Protein AF-A0AA88IBM6-F1 (afdb_monomer)

Sequence (87 aa):
MDIPIWVSIPFEVNVAEIELSLQESLIELQIDEIMRAKFKEGKYNIWKTNDVATKYPLLWDKAQLSLTSIKSNIKKLVEKHQPQGSH

Secondary structure (DSSP, 8-state):
----HHHH-TTTS-GGGS-HHHHHHHHHHHH-HHHHHHHHTT---GGGSHHHHHH-HHHHHHHHHHHHHHHHHHHHHHHHHS-----

pLDDT: mean 84.68, std 12.2, range [46.03, 97.12]

Structure (mmCIF, N/CA/C/O backbone):
data_AF-A0AA88IBM6-F1
#
_entry.id   AF-A0AA88IBM6-F1
#
loop_
_atom_site.group_PDB
_atom_site.id
_atom_site.type_symbol
_atom_site.label_atom_id
_atom_site.label_alt_id
_atom_site.label_comp_id
_atom_site.label_asym_id
_atom_site.label_entity_id
_atom_site.label_seq_id
_atom_site.pdbx_PDB_ins_code
_atom_site.Cartn_x
_atom_site.Cartn_y
_atom_site.Cartn_z
_atom_site.occupancy
_atom_site.B_iso_or_equiv
_atom_site.auth_seq_id
_atom_site.auth_comp_id
_atom_site.auth_asym_id
_atom_site.auth_atom_id
_atom_site.pdbx_PDB_model_num
ATOM 1 N N . MET A 1 1 ? -15.483 -11.676 4.735 1.00 54.81 1 MET A N 1
ATOM 2 C CA . MET A 1 1 ? -14.656 -10.477 4.981 1.00 54.81 1 MET A CA 1
ATOM 3 C C . MET A 1 1 ? -13.582 -10.521 3.941 1.00 54.81 1 MET A C 1
ATOM 5 O O . MET A 1 1 ? -12.734 -11.401 4.023 1.00 54.81 1 MET A O 1
ATOM 9 N N . ASP A 1 2 ? -13.666 -9.621 2.977 1.00 75.19 2 ASP A N 1
ATOM 10 C CA . ASP A 1 2 ? -12.781 -9.659 1.827 1.00 75.19 2 ASP A CA 1
ATOM 11 C C . ASP A 1 2 ? -11.638 -8.686 2.086 1.00 75.19 2 ASP A C 1
ATOM 13 O O . ASP A 1 2 ? -11.844 -7.488 2.279 1.00 75.19 2 ASP A O 1
ATOM 17 N N . ILE A 1 3 ? -10.426 -9.230 2.196 1.00 81.75 3 ILE A N 1
ATOM 18 C CA . ILE A 1 3 ? -9.211 -8.417 2.189 1.00 81.75 3 ILE A CA 1
ATOM 19 C C . ILE A 1 3 ? -9.166 -7.746 0.813 1.00 81.75 3 ILE A C 1
ATOM 21 O O . ILE A 1 3 ? -9.246 -8.470 -0.184 1.00 81.75 3 ILE A O 1
ATOM 25 N N . PRO A 1 4 ? -9.039 -6.407 0.724 1.00 89.69 4 PRO A N 1
ATOM 26 C CA . PRO A 1 4 ? -8.915 -5.751 -0.568 1.00 89.69 4 PRO A CA 1
ATOM 27 C C . PRO A 1 4 ? -7.780 -6.383 -1.373 1.00 89.69 4 PRO A C 1
ATOM 29 O O . PRO A 1 4 ? -6.698 -6.626 -0.838 1.00 89.69 4 PRO A O 1
ATOM 32 N N . ILE A 1 5 ? -8.009 -6.646 -2.657 1.00 90.62 5 ILE A N 1
ATOM 33 C CA . ILE A 1 5 ? -7.042 -7.360 -3.501 1.00 90.62 5 ILE A CA 1
ATOM 34 C C . ILE A 1 5 ? -5.668 -6.668 -3.527 1.00 90.62 5 ILE A C 1
ATOM 36 O O . ILE A 1 5 ? -4.643 -7.342 -3.461 1.00 90.62 5 ILE A O 1
ATOM 40 N N . TRP A 1 6 ? -5.637 -5.333 -3.473 1.00 93.25 6 TRP A N 1
ATOM 41 C CA . TRP A 1 6 ? -4.402 -4.550 -3.386 1.00 93.25 6 TRP A CA 1
ATOM 42 C C . TRP A 1 6 ? -3.651 -4.714 -2.053 1.00 93.25 6 TRP A C 1
ATOM 44 O O . TRP A 1 6 ? -2.451 -4.485 -2.004 1.00 93.25 6 TRP A O 1
ATOM 54 N N . VAL A 1 7 ? -4.308 -5.145 -0.971 1.00 91.88 7 VAL A N 1
ATOM 55 C CA . VAL A 1 7 ? -3.642 -5.485 0.301 1.00 91.88 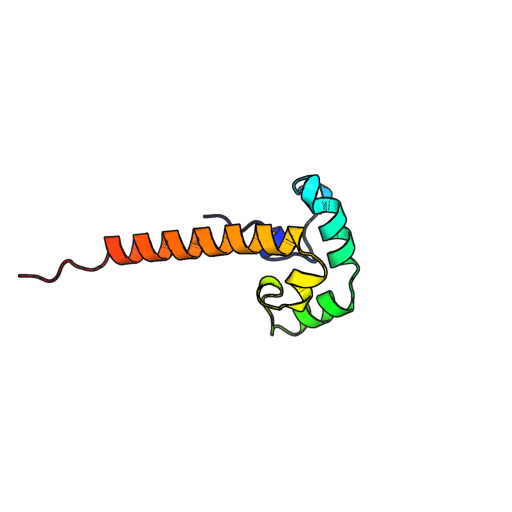7 VAL A CA 1
ATOM 56 C C . VAL A 1 7 ? -2.979 -6.864 0.209 1.00 91.88 7 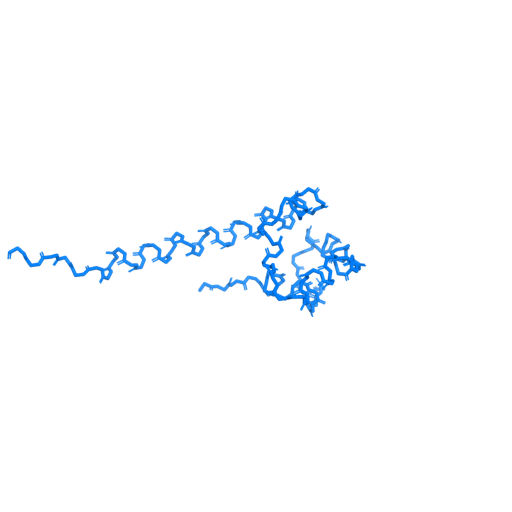VAL A C 1
ATOM 58 O O . VAL A 1 7 ? -1.914 -7.068 0.792 1.00 91.88 7 VAL A O 1
ATOM 61 N N . SER A 1 8 ? -3.582 -7.799 -0.530 1.00 88.56 8 SER A N 1
ATOM 62 C CA . SER A 1 8 ? -3.068 -9.165 -0.708 1.00 88.56 8 SER A CA 1
ATOM 63 C C . SER A 1 8 ? -1.939 -9.241 -1.737 1.00 88.56 8 SER A C 1
ATOM 65 O O . SER A 1 8 ? -0.920 -9.879 -1.487 1.00 88.56 8 SER A O 1
ATOM 67 N N . ILE A 1 9 ? -2.117 -8.578 -2.881 1.00 91.44 9 ILE A N 1
ATOM 68 C CA . ILE A 1 9 ? -1.194 -8.596 -4.023 1.00 91.44 9 ILE A CA 1
ATOM 69 C C . ILE A 1 9 ? -0.937 -7.169 -4.555 1.00 91.44 9 ILE A C 1
ATOM 71 O O . ILE A 1 9 ? -1.245 -6.862 -5.710 1.00 91.44 9 ILE A O 1
ATOM 75 N N . PRO A 1 10 ? -0.352 -6.269 -3.735 1.00 92.56 10 PRO A N 1
ATOM 76 C CA . PRO A 1 10 ? -0.174 -4.849 -4.080 1.00 92.56 10 PRO A CA 1
ATOM 77 C C . PRO A 1 10 ? 0.602 -4.607 -5.377 1.00 92.56 10 PRO A C 1
ATOM 79 O O . PRO A 1 10 ? 0.397 -3.592 -6.035 1.00 92.56 10 PRO A O 1
ATOM 82 N N . PHE A 1 11 ? 1.477 -5.541 -5.754 1.00 93.31 11 PHE A N 1
ATOM 83 C CA . PHE A 1 11 ? 2.360 -5.427 -6.916 1.00 93.31 11 PHE A CA 1
ATOM 84 C C . PHE A 1 11 ? 1.791 -5.994 -8.222 1.00 93.31 11 PHE A C 1
ATOM 86 O O . PHE A 1 11 ? 2.444 -5.854 -9.260 1.00 93.31 11 PHE A O 1
ATOM 93 N N . GLU A 1 12 ? 0.633 -6.657 -8.158 1.00 92.94 12 GLU A N 1
ATOM 94 C CA . GLU A 1 12 ? 0.000 -7.369 -9.283 1.00 92.94 12 GLU A CA 1
ATOM 95 C C . GLU A 1 12 ? -1.432 -6.892 -9.553 1.00 92.94 12 GLU A C 1
ATOM 97 O O . GLU A 1 12 ? -2.001 -7.187 -10.601 1.00 92.94 12 GLU A O 1
ATOM 102 N N . VAL A 1 13 ? -2.025 -6.150 -8.617 1.00 94.62 13 VAL A N 1
ATOM 103 C CA . VAL A 1 13 ? -3.371 -5.603 -8.768 1.00 94.62 13 VAL A CA 1
ATOM 104 C C . VAL A 1 13 ? -3.449 -4.596 -9.919 1.00 94.62 13 VAL A C 1
ATOM 106 O O . VAL A 1 13 ? -2.572 -3.742 -10.077 1.00 94.62 13 VAL A O 1
ATOM 109 N N . ASN A 1 14 ? -4.539 -4.655 -10.686 1.00 96.06 14 ASN A N 1
ATOM 110 C CA . ASN A 1 14 ? -4.878 -3.616 -11.648 1.00 96.06 14 ASN A CA 1
ATOM 111 C C . ASN A 1 14 ? -5.286 -2.337 -10.904 1.00 96.06 14 ASN A C 1
ATOM 113 O O . ASN A 1 14 ? -6.365 -2.266 -10.318 1.00 96.06 14 ASN A O 1
ATOM 117 N N . VAL A 1 15 ? -4.430 -1.314 -10.934 1.0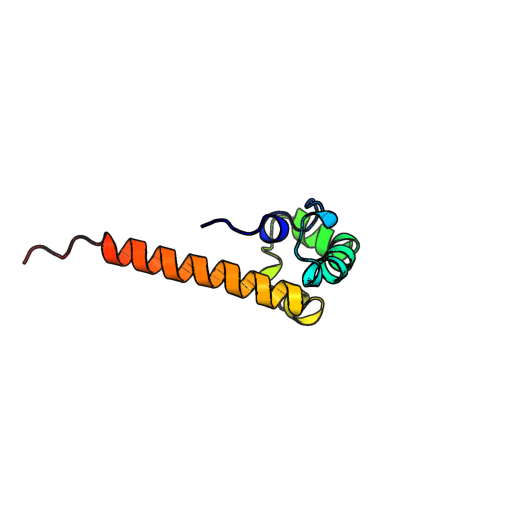0 95.69 15 VAL A N 1
ATOM 118 C CA . VAL A 1 15 ? -4.670 -0.062 -10.203 1.00 95.69 15 VAL A CA 1
ATOM 119 C C . VAL A 1 15 ? -5.940 0.654 -10.679 1.00 95.69 15 VAL A C 1
ATOM 121 O O . VAL A 1 15 ? -6.623 1.271 -9.865 1.00 95.69 15 VAL A O 1
ATOM 124 N N . ALA A 1 16 ? -6.317 0.515 -11.955 1.00 94.81 16 ALA A N 1
ATOM 125 C CA . ALA A 1 16 ? -7.508 1.160 -12.511 1.00 94.81 16 ALA A CA 1
ATOM 126 C C . ALA A 1 16 ? -8.825 0.684 -11.864 1.00 94.81 16 ALA A C 1
ATOM 128 O O . ALA A 1 16 ? -9.831 1.387 -11.933 1.00 94.81 16 ALA A O 1
ATOM 129 N N . GLU A 1 17 ? -8.820 -0.488 -11.224 1.00 93.69 17 GLU A N 1
ATOM 130 C CA . GLU A 1 17 ? -9.979 -1.072 -10.535 1.00 93.69 17 GLU A CA 1
ATOM 131 C C . GLU A 1 17 ? -10.052 -0.683 -9.049 1.00 93.69 17 GLU A C 1
ATOM 133 O O . GLU A 1 17 ? -10.987 -1.070 -8.345 1.00 93.69 17 GLU A O 1
ATOM 138 N N . ILE A 1 18 ? -9.072 0.075 -8.547 1.00 94.38 18 ILE A N 1
ATOM 139 C CA . ILE A 1 18 ? -8.995 0.490 -7.144 1.00 94.38 18 ILE A CA 1
ATOM 140 C C . ILE A 1 18 ? -9.591 1.889 -6.949 1.00 94.38 18 ILE A C 1
ATOM 142 O O . ILE A 1 18 ? -9.675 2.684 -7.883 1.00 94.38 18 ILE A O 1
ATOM 146 N N . GLU A 1 19 ? -10.014 2.195 -5.717 1.00 94.19 19 GLU A N 1
ATOM 147 C CA . GLU A 1 19 ? -10.455 3.528 -5.288 1.00 94.19 19 GLU A CA 1
ATOM 148 C C . GLU A 1 19 ? -9.480 4.609 -5.792 1.00 94.19 19 GLU A C 1
ATOM 150 O O . GLU A 1 19 ? -8.285 4.537 -5.503 1.00 94.19 19 GLU A O 1
ATOM 155 N N . LEU A 1 20 ? -9.993 5.615 -6.518 1.00 94.75 20 LEU A N 1
ATOM 156 C CA . LEU A 1 20 ? -9.197 6.686 -7.145 1.00 94.75 20 LEU A CA 1
ATOM 157 C C . LEU A 1 20 ? -8.212 7.348 -6.173 1.00 94.75 20 LEU A C 1
ATOM 159 O O . LEU A 1 20 ? 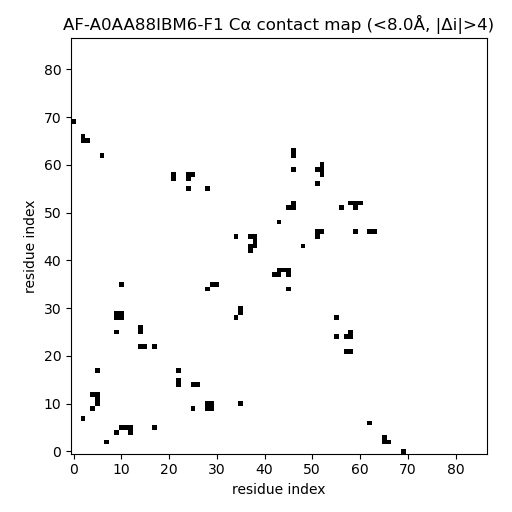-7.090 7.660 -6.556 1.00 94.75 20 LEU A O 1
ATOM 163 N N . SER A 1 21 ? -8.612 7.508 -4.909 1.00 94.88 21 SER A N 1
ATOM 164 C CA . SER A 1 21 ? -7.783 8.106 -3.857 1.00 94.88 21 SER A CA 1
ATOM 165 C C . SER A 1 21 ? -6.502 7.317 -3.558 1.00 94.88 21 SER A C 1
ATOM 167 O O . SER A 1 21 ? -5.551 7.889 -3.042 1.00 94.88 21 SER A O 1
ATOM 169 N N . LEU A 1 22 ? -6.458 6.020 -3.878 1.00 95.38 22 LEU A N 1
ATOM 170 C CA . LEU A 1 22 ? -5.323 5.131 -3.612 1.00 95.38 22 LEU A CA 1
ATOM 171 C C . LEU A 1 22 ? -4.475 4.858 -4.855 1.00 95.38 22 LEU A C 1
ATOM 173 O O . LEU A 1 22 ? -3.389 4.296 -4.722 1.00 95.38 22 LEU A O 1
ATOM 177 N N . GLN A 1 23 ? -4.963 5.209 -6.049 1.00 96.69 23 GLN A N 1
ATOM 178 C CA . GLN A 1 23 ? -4.329 4.813 -7.306 1.00 96.69 23 GLN A CA 1
ATOM 179 C C . GLN A 1 23 ? -2.923 5.392 -7.455 1.00 96.69 23 GLN A C 1
ATOM 181 O O . GLN A 1 23 ? -2.001 4.656 -7.791 1.00 96.69 23 GLN A O 1
ATOM 186 N N . GLU A 1 24 ? -2.741 6.677 -7.149 1.00 96.81 24 GLU A N 1
ATOM 187 C CA . GLU A 1 24 ? -1.438 7.343 -7.231 1.00 96.81 24 GLU A CA 1
ATOM 188 C C . GLU A 1 24 ? -0.409 6.668 -6.315 1.00 96.81 24 GLU A C 1
ATOM 190 O O . GLU A 1 24 ? 0.614 6.174 -6.787 1.00 96.81 24 GLU A O 1
ATOM 195 N N . SER A 1 25 ? -0.729 6.514 -5.027 1.00 96.00 25 SER A N 1
ATOM 196 C CA . SER A 1 25 ? 0.165 5.840 -4.080 1.00 96.00 25 SER A CA 1
ATOM 197 C C . SER A 1 25 ? 0.411 4.368 -4.435 1.00 96.00 25 SER A C 1
ATOM 199 O O . SER A 1 25 ? 1.494 3.846 -4.169 1.00 96.00 25 SER A O 1
ATOM 201 N N . LEU A 1 26 ? -0.569 3.669 -5.024 1.00 96.38 26 LEU A N 1
ATOM 202 C CA . LEU A 1 26 ? -0.377 2.294 -5.495 1.00 96.38 26 LEU A CA 1
ATOM 203 C C . LEU A 1 26 ? 0.557 2.231 -6.701 1.00 96.38 26 LEU A C 1
ATOM 205 O O . LEU A 1 26 ? 1.390 1.331 -6.744 1.00 96.38 26 LEU A O 1
ATOM 209 N N . ILE A 1 27 ? 0.468 3.172 -7.642 1.00 97.12 27 ILE A N 1
ATOM 210 C CA . ILE A 1 27 ? 1.408 3.268 -8.767 1.00 97.12 27 ILE A CA 1
ATOM 211 C C . ILE A 1 27 ? 2.826 3.471 -8.235 1.00 97.12 27 ILE A C 1
ATOM 213 O O . ILE A 1 27 ? 3.726 2.721 -8.612 1.00 97.12 27 ILE A O 1
ATOM 217 N N . GLU A 1 28 ? 3.017 4.413 -7.310 1.00 97.00 28 GLU A N 1
ATOM 218 C CA . GLU A 1 28 ? 4.316 4.673 -6.679 1.00 97.00 28 GLU A CA 1
ATOM 219 C C . GLU A 1 28 ? 4.872 3.443 -5.948 1.00 97.00 28 GLU A C 1
ATOM 221 O O . GLU A 1 28 ? 6.061 3.138 -6.048 1.00 97.00 28 GLU A O 1
ATOM 226 N N . LEU A 1 29 ? 4.020 2.702 -5.235 1.00 95.12 29 LEU A N 1
ATOM 227 C CA . LEU A 1 29 ? 4.409 1.448 -4.595 1.00 95.12 29 LEU A CA 1
ATOM 228 C C . LEU A 1 29 ? 4.794 0.385 -5.634 1.00 95.12 29 LEU A C 1
ATOM 230 O O . LEU A 1 29 ? 5.779 -0.324 -5.446 1.00 95.12 29 LEU A O 1
ATOM 234 N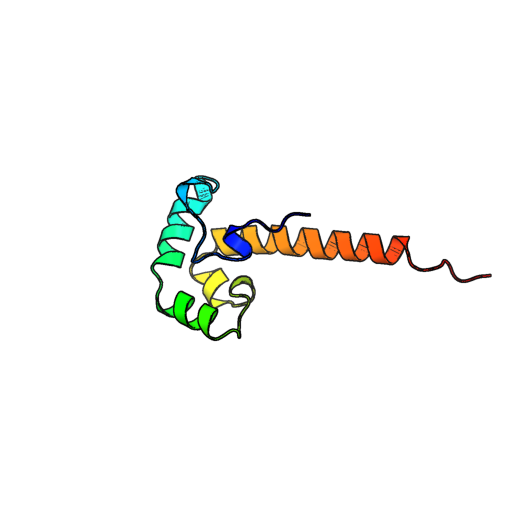 N . GLN A 1 30 ? 4.039 0.260 -6.729 1.00 95.56 30 GLN A N 1
ATOM 235 C CA . GLN A 1 30 ? 4.284 -0.750 -7.761 1.00 95.56 30 GLN A CA 1
ATOM 236 C C . GLN A 1 30 ? 5.601 -0.528 -8.512 1.00 95.56 30 GLN A C 1
ATOM 238 O O . GLN A 1 30 ? 6.212 -1.515 -8.942 1.00 95.56 30 GLN A O 1
ATOM 243 N N . ILE A 1 31 ? 6.052 0.720 -8.645 1.00 96.44 31 ILE A N 1
ATOM 244 C CA . ILE A 1 31 ? 7.345 1.059 -9.255 1.00 96.44 31 ILE A CA 1
ATOM 245 C C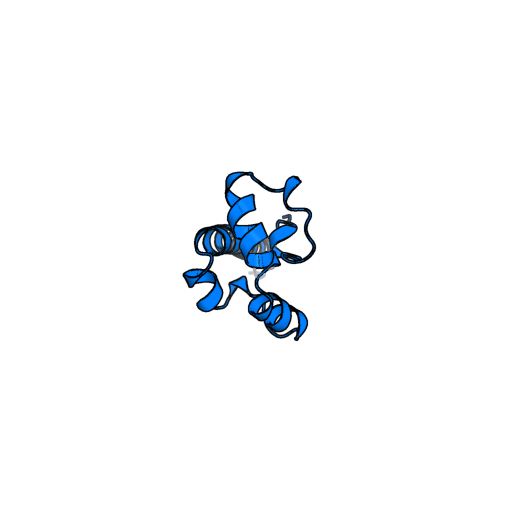 . ILE A 1 31 ? 8.513 1.069 -8.253 1.00 96.44 31 ILE A C 1
ATOM 247 O O . ILE A 1 31 ? 9.663 1.103 -8.685 1.00 96.44 31 ILE A O 1
ATOM 251 N N . ASP A 1 32 ? 8.266 0.998 -6.936 1.00 94.44 32 ASP A N 1
ATOM 252 C CA . ASP A 1 32 ? 9.333 0.860 -5.930 1.00 94.44 32 ASP A CA 1
ATOM 253 C C . ASP A 1 32 ? 9.902 -0.570 -5.964 1.00 94.44 32 ASP A C 1
ATOM 255 O O . ASP A 1 32 ? 9.390 -1.518 -5.357 1.00 94.44 32 ASP A O 1
ATOM 259 N N . GLU A 1 33 ? 11.001 -0.726 -6.703 1.00 92.25 33 GLU A N 1
ATOM 260 C CA . GLU A 1 33 ? 11.705 -1.998 -6.869 1.00 92.25 33 GLU A CA 1
ATOM 261 C C . GLU A 1 33 ? 12.240 -2.563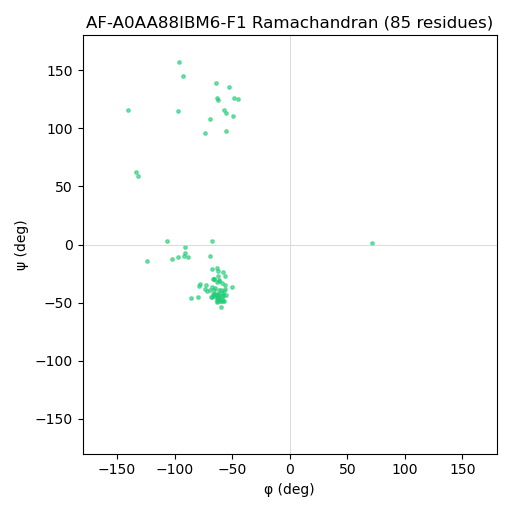 -5.549 1.00 92.25 33 GLU A C 1
ATOM 263 O O . GLU A 1 33 ? 12.273 -3.783 -5.375 1.00 92.25 33 GLU A O 1
ATOM 268 N N . ILE A 1 34 ? 12.608 -1.703 -4.591 1.00 89.88 34 ILE A N 1
ATOM 269 C CA . ILE A 1 34 ? 13.107 -2.12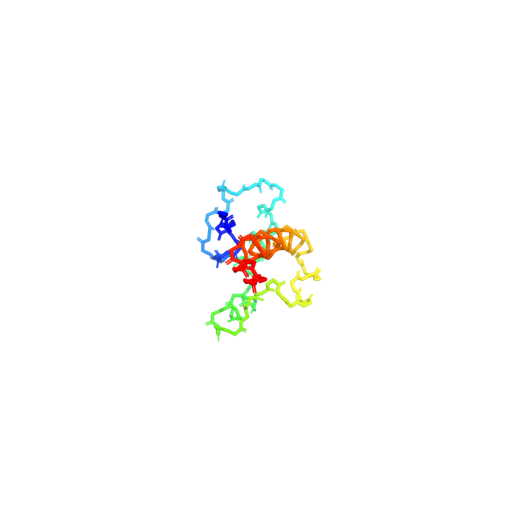4 -3.277 1.00 89.88 34 ILE A CA 1
ATOM 270 C C . ILE A 1 34 ? 11.965 -2.769 -2.491 1.00 89.88 34 ILE A C 1
ATOM 272 O O . ILE A 1 34 ? 12.135 -3.840 -1.904 1.00 89.88 34 ILE A O 1
ATOM 276 N N . MET A 1 35 ? 10.785 -2.149 -2.494 1.00 89.50 35 MET A N 1
ATOM 277 C CA . MET A 1 35 ? 9.595 -2.710 -1.851 1.00 89.50 35 MET A CA 1
ATOM 278 C C . MET A 1 35 ? 9.126 -3.986 -2.546 1.00 89.50 35 MET A C 1
ATOM 280 O O . MET A 1 35 ? 8.783 -4.962 -1.874 1.00 89.50 35 MET A O 1
ATOM 284 N N . ARG A 1 36 ? 9.183 -4.022 -3.880 1.00 90.56 36 ARG A N 1
ATOM 285 C CA . ARG A 1 36 ? 8.865 -5.216 -4.670 1.00 90.56 36 ARG A CA 1
ATOM 286 C C . ARG A 1 36 ? 9.817 -6.372 -4.358 1.00 90.56 36 ARG A C 1
ATOM 288 O O . ARG A 1 36 ? 9.361 -7.506 -4.213 1.00 90.56 36 ARG A O 1
ATOM 295 N N . ALA A 1 37 ? 11.116 -6.108 -4.224 1.00 88.44 37 ALA A N 1
ATOM 296 C CA . ALA A 1 37 ? 12.102 -7.110 -3.825 1.00 88.44 37 ALA A CA 1
ATOM 297 C C . ALA A 1 37 ? 11.817 -7.637 -2.408 1.00 88.44 37 ALA A C 1
ATOM 299 O O . ALA A 1 37 ? 11.681 -8.846 -2.223 1.00 88.44 37 ALA A O 1
ATOM 300 N N . LYS A 1 38 ? 11.593 -6.736 -1.439 1.00 85.44 38 LYS A N 1
ATOM 301 C CA . LYS A 1 38 ? 11.220 -7.089 -0.055 1.00 85.44 38 LYS A CA 1
ATOM 302 C C . LYS A 1 38 ? 9.957 -7.960 0.017 1.00 85.44 38 LYS A C 1
ATOM 304 O O . LYS A 1 38 ? 9.885 -8.864 0.848 1.00 85.44 38 LYS A O 1
ATOM 309 N N . PHE A 1 39 ? 8.964 -7.700 -0.838 1.00 85.94 39 PHE A N 1
ATOM 310 C CA . PHE A 1 39 ? 7.744 -8.508 -0.931 1.00 85.94 39 PHE A CA 1
ATOM 311 C C . PHE A 1 39 ? 8.021 -9.915 -1.484 1.00 85.94 39 PHE A C 1
ATOM 313 O O . PHE A 1 39 ? 7.558 -10.904 -0.915 1.00 85.94 39 PHE A O 1
ATOM 320 N N . LYS A 1 40 ? 8.821 -10.021 -2.555 1.00 85.56 40 LYS A N 1
ATOM 321 C CA . LYS A 1 40 ? 9.175 -11.298 -3.206 1.00 85.56 40 LYS A CA 1
ATOM 322 C C . LYS A 1 40 ? 10.011 -12.230 -2.331 1.00 85.56 40 LYS A C 1
ATOM 324 O O . LYS A 1 40 ? 9.887 -13.442 -2.462 1.00 85.56 40 LYS A O 1
ATOM 329 N N . GLU A 1 41 ? 10.819 -11.697 -1.418 1.00 82.69 41 GLU A N 1
ATOM 330 C CA . GLU A 1 41 ? 11.614 -12.497 -0.472 1.00 82.69 41 GLU A CA 1
ATOM 331 C C . GLU A 1 41 ? 10.761 -13.253 0.571 1.00 82.69 41 GLU A C 1
ATOM 333 O O . GLU A 1 41 ? 11.299 -13.918 1.458 1.00 82.69 41 GLU A O 1
ATOM 338 N N . GLY A 1 42 ? 9.425 -13.169 0.489 1.00 64.50 42 GLY A N 1
ATOM 339 C CA . GLY A 1 42 ? 8.480 -13.979 1.265 1.00 64.50 42 GLY A CA 1
ATOM 340 C C . GLY A 1 42 ? 8.410 -13.621 2.750 1.00 64.50 42 GLY A C 1
ATOM 341 O O . GLY A 1 42 ? 7.667 -14.246 3.505 1.00 64.50 42 GLY A O 1
ATOM 342 N N . LYS A 1 43 ? 9.177 -12.618 3.191 1.00 55.38 43 LYS A N 1
ATOM 343 C CA . LYS A 1 43 ? 9.369 -12.321 4.614 1.00 55.38 43 LYS A CA 1
ATOM 344 C C . LYS A 1 43 ? 8.479 -11.229 5.181 1.00 55.38 43 LYS A C 1
ATOM 346 O O . LYS A 1 43 ? 8.420 -11.109 6.402 1.00 55.38 43 LYS A O 1
ATOM 351 N N . TYR A 1 44 ? 7.756 -10.456 4.375 1.00 59.31 44 TYR A N 1
ATOM 352 C CA . TYR A 1 44 ? 7.050 -9.304 4.924 1.00 59.31 44 TYR A CA 1
ATOM 353 C C . TYR A 1 44 ? 5.667 -9.118 4.317 1.00 59.31 44 TYR A C 1
ATOM 355 O O . TYR A 1 44 ? 5.500 -8.747 3.161 1.00 59.31 44 TYR A O 1
ATOM 363 N N . ASN A 1 45 ? 4.657 -9.265 5.178 1.00 76.69 45 ASN A N 1
ATOM 364 C CA . ASN A 1 45 ? 3.494 -8.396 5.097 1.00 76.69 45 ASN A CA 1
ATOM 365 C C . ASN A 1 45 ? 4.030 -6.956 5.181 1.00 76.69 45 ASN A C 1
ATOM 367 O O . ASN A 1 45 ? 4.340 -6.478 6.275 1.00 76.69 45 ASN A O 1
ATOM 371 N N . ILE A 1 46 ? 4.201 -6.312 4.023 1.00 84.69 46 ILE A N 1
ATOM 372 C CA . ILE A 1 46 ? 4.795 -4.975 3.904 1.00 84.69 46 ILE A CA 1
ATOM 373 C C . ILE A 1 46 ? 4.009 -3.937 4.716 1.00 84.69 46 ILE A C 1
ATOM 375 O O . ILE A 1 46 ? 4.579 -2.972 5.204 1.00 84.69 46 ILE A O 1
ATOM 379 N N . TRP A 1 47 ? 2.727 -4.197 4.993 1.00 88.06 47 TRP A N 1
ATOM 380 C CA . TRP A 1 47 ? 1.874 -3.346 5.821 1.00 88.06 47 TRP A CA 1
ATOM 381 C C . TRP A 1 47 ? 2.259 -3.352 7.307 1.00 88.06 47 TRP A C 1
ATOM 383 O O . TRP A 1 47 ? 1.738 -2.550 8.073 1.00 88.06 47 TRP A O 1
ATOM 393 N N . LYS A 1 48 ? 3.154 -4.242 7.756 1.00 81.38 48 LYS A N 1
ATOM 394 C CA . LYS A 1 48 ? 3.646 -4.271 9.146 1.00 81.38 48 LYS A CA 1
ATOM 395 C C . LYS A 1 48 ? 4.919 -3.453 9.371 1.00 81.38 48 LYS A C 1
ATOM 397 O O . LYS A 1 48 ? 5.323 -3.318 10.522 1.00 81.38 48 LYS A O 1
ATOM 402 N N . THR A 1 49 ? 5.582 -2.968 8.322 1.00 78.44 49 THR A N 1
ATOM 403 C CA . THR A 1 49 ? 6.865 -2.267 8.465 1.00 78.44 49 THR A CA 1
ATOM 404 C C . THR A 1 49 ? 6.663 -0.757 8.578 1.00 78.44 49 THR A C 1
ATOM 406 O O . THR A 1 49 ? 5.789 -0.180 7.928 1.00 78.44 49 THR A O 1
ATOM 409 N N . ASN A 1 50 ? 7.505 -0.100 9.384 1.00 81.19 50 ASN A N 1
ATOM 410 C CA . ASN A 1 50 ? 7.502 1.363 9.505 1.00 81.19 50 ASN A CA 1
ATOM 411 C C . ASN A 1 50 ? 7.853 2.053 8.178 1.00 81.19 50 ASN A C 1
ATOM 413 O O . ASN A 1 50 ? 7.395 3.168 7.931 1.00 81.19 50 ASN A O 1
ATOM 417 N N . ASP A 1 51 ? 8.621 1.387 7.310 1.00 83.94 51 ASP A N 1
ATOM 418 C CA . ASP A 1 51 ? 8.987 1.913 5.994 1.00 83.94 51 ASP A CA 1
ATOM 419 C C . ASP A 1 51 ? 7.745 2.233 5.148 1.00 83.94 51 ASP A C 1
ATOM 421 O O . ASP A 1 51 ? 7.680 3.294 4.532 1.00 83.94 51 ASP A O 1
ATOM 425 N N . VAL A 1 52 ? 6.742 1.344 5.139 1.00 85.19 52 VAL A N 1
ATOM 426 C CA . VAL A 1 52 ? 5.499 1.556 4.377 1.00 85.19 52 VAL A CA 1
ATOM 427 C C . VAL A 1 52 ? 4.615 2.602 5.043 1.00 85.19 52 VAL A C 1
ATOM 429 O O . VAL A 1 52 ? 4.064 3.442 4.342 1.00 85.19 52 VAL A O 1
ATOM 432 N N . ALA A 1 53 ? 4.541 2.616 6.378 1.00 88.69 53 ALA A N 1
ATOM 433 C CA . ALA A 1 53 ? 3.826 3.661 7.117 1.00 88.69 53 ALA A CA 1
ATOM 434 C C . ALA A 1 53 ? 4.377 5.067 6.828 1.00 88.69 53 ALA A C 1
ATOM 436 O O . ALA A 1 53 ? 3.627 6.036 6.805 1.00 88.69 53 ALA A O 1
ATOM 437 N N . THR A 1 54 ? 5.686 5.169 6.587 1.00 89.88 54 THR A N 1
ATOM 438 C CA . THR A 1 54 ? 6.364 6.449 6.351 1.00 89.88 54 THR A CA 1
ATOM 439 C C . THR A 1 54 ? 6.290 6.870 4.885 1.00 89.88 54 THR A C 1
ATOM 441 O O . THR A 1 54 ? 5.995 8.025 4.597 1.00 89.88 54 THR A O 1
ATOM 444 N N . LYS A 1 55 ? 6.562 5.949 3.950 1.00 91.75 55 LYS A N 1
ATOM 445 C CA . LYS A 1 55 ? 6.579 6.253 2.511 1.00 91.75 55 LYS A CA 1
ATOM 446 C C . LYS A 1 55 ? 5.185 6.331 1.891 1.00 91.75 55 LYS A C 1
ATOM 448 O O . LYS A 1 55 ? 4.969 7.137 1.000 1.00 91.75 55 LYS A O 1
ATOM 453 N N . TYR A 1 56 ? 4.259 5.495 2.357 1.00 93.69 56 TYR A N 1
ATOM 454 C CA . TYR A 1 56 ? 2.921 5.340 1.784 1.00 93.69 56 TYR A CA 1
ATOM 455 C C . TYR A 1 56 ? 1.845 5.397 2.881 1.00 93.69 56 TYR A C 1
ATOM 457 O O . TYR A 1 56 ? 1.090 4.433 3.053 1.00 93.69 56 TYR A O 1
ATOM 465 N N . PRO A 1 57 ? 1.754 6.505 3.643 1.00 94.00 57 PRO A N 1
ATOM 466 C CA . PRO A 1 57 ? 0.896 6.598 4.826 1.00 94.00 57 PRO A CA 1
ATOM 467 C C . PRO A 1 57 ? -0.577 6.313 4.513 1.00 94.00 57 PRO A C 1
ATOM 469 O O . PRO A 1 57 ? -1.230 5.573 5.242 1.00 94.00 57 PRO A O 1
ATOM 472 N N . LEU A 1 58 ? -1.081 6.799 3.374 1.00 94.19 58 LEU A N 1
ATOM 473 C CA . LEU A 1 58 ? -2.463 6.571 2.951 1.00 94.19 58 LEU A CA 1
ATOM 474 C C . LEU A 1 58 ? -2.775 5.081 2.719 1.00 94.19 58 LEU A C 1
ATOM 476 O O . LEU A 1 58 ? -3.805 4.575 3.176 1.00 94.19 58 LEU A O 1
ATOM 480 N N . LEU A 1 59 ? -1.880 4.367 2.028 1.00 94.50 59 LEU A N 1
ATOM 481 C CA . LEU A 1 59 ? -2.024 2.925 1.811 1.00 94.50 59 LEU A CA 1
ATOM 482 C C . LEU A 1 59 ? -1.906 2.163 3.126 1.00 94.50 59 LEU A C 1
ATOM 484 O O . LEU A 1 59 ? -2.684 1.244 3.383 1.00 94.50 59 LEU A O 1
ATOM 488 N N . TRP A 1 60 ? -0.954 2.554 3.972 1.00 94.81 60 TRP A N 1
ATOM 489 C CA . TRP A 1 60 ? -0.748 1.922 5.264 1.00 94.81 60 TRP A CA 1
ATOM 490 C C . TRP A 1 60 ? -1.986 2.047 6.159 1.00 94.81 60 TRP A C 1
ATOM 492 O O . TRP A 1 60 ? -2.472 1.027 6.649 1.00 94.81 60 TRP A O 1
ATOM 502 N N . ASP A 1 61 ? -2.559 3.244 6.291 1.00 93.38 61 ASP A N 1
ATOM 503 C CA . ASP A 1 61 ? -3.758 3.492 7.098 1.00 93.38 61 ASP A CA 1
ATOM 504 C C . ASP A 1 61 ? -4.941 2.628 6.636 1.00 93.38 61 ASP A C 1
ATOM 506 O O . ASP A 1 61 ? -5.574 1.923 7.431 1.00 93.38 61 ASP A O 1
ATOM 510 N N . LYS A 1 62 ? -5.220 2.608 5.327 1.00 92.06 62 LYS A N 1
ATOM 511 C CA . LYS A 1 62 ? -6.319 1.812 4.752 1.00 92.06 62 LYS A CA 1
ATOM 512 C C . LYS A 1 62 ? -6.091 0.307 4.909 1.00 92.06 62 LYS A C 1
ATOM 514 O O . LYS A 1 62 ? -7.039 -0.439 5.194 1.00 92.06 62 LYS A O 1
ATOM 519 N N . ALA A 1 63 ? -4.846 -0.148 4.778 1.00 91.19 63 ALA A N 1
ATOM 520 C CA . ALA A 1 63 ? -4.484 -1.537 5.023 1.00 91.19 63 ALA A CA 1
ATOM 521 C C . ALA A 1 63 ? -4.677 -1.907 6.505 1.00 91.19 63 ALA A C 1
ATOM 523 O O . ALA A 1 63 ? -5.282 -2.940 6.800 1.00 91.19 63 ALA A O 1
ATOM 524 N N . GLN A 1 64 ? -4.253 -1.055 7.447 1.00 91.38 64 GLN A N 1
ATOM 525 C CA . GLN A 1 64 ? -4.443 -1.289 8.883 1.00 91.38 64 GLN A CA 1
ATOM 526 C C . GLN A 1 64 ? -5.919 -1.353 9.272 1.00 91.38 64 GLN A C 1
ATOM 528 O O . GLN A 1 64 ? -6.301 -2.240 10.041 1.00 91.38 64 GLN A O 1
ATOM 533 N N . LEU A 1 65 ? -6.761 -0.468 8.732 1.00 89.25 65 LEU A N 1
ATOM 534 C CA . LEU A 1 65 ? -8.209 -0.493 8.965 1.00 89.25 65 LEU A CA 1
ATOM 535 C C . LEU A 1 65 ? -8.820 -1.826 8.517 1.00 89.25 65 LEU A C 1
ATOM 537 O O . LEU A 1 65 ? -9.547 -2.472 9.279 1.00 89.25 65 LEU A O 1
ATOM 541 N N . SER A 1 66 ? -8.456 -2.280 7.317 1.00 85.31 66 SER A N 1
ATOM 542 C CA . SER A 1 66 ? -8.926 -3.549 6.751 1.00 85.31 66 SER A CA 1
ATOM 543 C C . SER A 1 66 ? -8.482 -4.745 7.603 1.00 85.31 66 SER A C 1
ATOM 545 O O . SER A 1 66 ? -9.294 -5.591 7.982 1.00 85.31 66 SER A O 1
ATOM 547 N N . LEU A 1 67 ? -7.203 -4.786 7.991 1.00 84.62 67 LEU A N 1
ATOM 548 C CA . LEU A 1 67 ? -6.632 -5.858 8.813 1.00 84.62 67 LEU A CA 1
ATOM 549 C C . LEU A 1 67 ? -7.186 -5.865 10.249 1.00 84.62 67 LEU A C 1
ATOM 551 O O . LEU A 1 67 ? -7.396 -6.932 10.830 1.00 84.62 67 LEU A O 1
ATOM 555 N N . THR A 1 68 ? -7.440 -4.695 10.835 1.00 83.69 68 THR A N 1
ATOM 556 C CA . THR A 1 68 ? -7.984 -4.562 12.197 1.00 83.69 68 THR A CA 1
ATOM 557 C C . THR A 1 68 ? -9.450 -4.972 12.257 1.00 83.69 68 THR A C 1
ATOM 559 O O . THR A 1 68 ? -9.845 -5.687 13.182 1.00 83.69 68 THR A O 1
ATOM 562 N N . SER A 1 69 ? -10.239 -4.604 11.242 1.00 79.56 69 SER A N 1
ATOM 563 C CA . SER A 1 69 ? -11.623 -5.065 11.090 1.00 79.56 69 SER A CA 1
ATOM 564 C C . SER A 1 69 ? -11.698 -6.597 11.088 1.00 79.56 69 SER A C 1
ATOM 566 O O . SER A 1 69 ? -12.488 -7.193 11.825 1.00 79.56 69 SER A O 1
ATOM 568 N N . ILE A 1 70 ? -10.778 -7.251 10.369 1.00 75.44 70 ILE A N 1
ATOM 569 C CA . ILE A 1 70 ? -10.679 -8.715 10.325 1.00 75.44 70 ILE A CA 1
ATOM 570 C C . ILE A 1 70 ? -10.358 -9.314 11.690 1.00 75.44 70 ILE A C 1
ATOM 572 O O . ILE A 1 70 ? -11.068 -10.213 12.141 1.00 75.44 70 ILE A O 1
ATOM 576 N N . LYS A 1 71 ? -9.337 -8.801 12.383 1.00 77.75 71 LYS A N 1
ATOM 577 C CA . LYS A 1 71 ? -8.970 -9.285 13.724 1.00 77.75 71 LYS A CA 1
ATOM 578 C C . LYS A 1 71 ? -10.132 -9.173 14.712 1.00 77.75 71 LYS A C 1
ATOM 580 O O . LYS A 1 71 ? -10.392 -10.115 15.456 1.00 77.75 71 LYS A O 1
ATOM 585 N N . SER A 1 72 ? -10.842 -8.045 14.699 1.00 76.56 72 SER A N 1
ATOM 586 C CA . SER A 1 72 ? -12.000 -7.807 15.571 1.00 76.56 72 SER A CA 1
ATOM 587 C C . SER A 1 72 ? -13.124 -8.812 15.310 1.00 76.56 72 SER A C 1
ATOM 589 O O . SER A 1 72 ? -13.671 -9.406 16.237 1.00 76.56 72 SER A O 1
ATOM 591 N N . ASN A 1 73 ? -13.431 -9.070 14.042 1.00 76.38 73 ASN A N 1
ATOM 592 C CA . ASN A 1 73 ? -14.497 -9.992 13.666 1.00 76.38 73 ASN A CA 1
ATOM 593 C C . ASN A 1 73 ? -14.124 -11.465 13.910 1.00 76.38 73 ASN A C 1
ATOM 595 O O . ASN A 1 73 ? -14.984 -12.230 14.339 1.00 76.38 73 ASN A O 1
ATOM 599 N N . ILE A 1 74 ? -12.855 -11.855 13.731 1.00 77.75 74 ILE A N 1
ATOM 600 C CA . ILE A 1 74 ? -12.362 -13.180 14.148 1.00 77.75 74 ILE A CA 1
ATOM 601 C C . ILE A 1 74 ? -12.507 -13.341 15.663 1.00 77.75 74 ILE A C 1
ATOM 603 O O . ILE A 1 74 ? -13.035 -14.352 16.113 1.00 77.75 74 ILE A O 1
ATOM 607 N N . LYS A 1 75 ? -12.104 -12.337 16.452 1.00 79.19 75 LYS A N 1
ATOM 608 C CA . LYS A 1 75 ? -12.244 -12.365 17.915 1.00 79.19 75 LYS A CA 1
ATOM 609 C C . LYS A 1 75 ? -13.703 -12.571 18.342 1.00 79.19 75 LYS A C 1
ATOM 611 O O . LYS A 1 75 ? -13.978 -13.487 19.108 1.00 79.19 75 LYS A O 1
ATOM 616 N N . LYS A 1 76 ? -14.639 -11.803 17.773 1.00 79.19 76 LYS A N 1
ATOM 617 C CA . LYS A 1 76 ? -16.084 -11.968 18.027 1.00 79.19 76 LYS A CA 1
ATOM 618 C C . LYS A 1 76 ? -16.597 -13.354 17.635 1.00 79.19 76 LYS A C 1
ATOM 620 O O . LYS A 1 76 ? -17.448 -13.914 18.321 1.00 79.19 76 LYS A O 1
ATOM 625 N N . LEU A 1 77 ? -16.106 -13.909 16.524 1.00 77.88 77 LEU A N 1
ATOM 626 C CA . LEU A 1 77 ? -16.490 -15.248 16.082 1.00 77.88 77 LEU A CA 1
ATOM 627 C C . LEU A 1 77 ? -15.994 -16.316 17.063 1.00 77.88 77 LEU A C 1
ATOM 629 O O . LEU A 1 77 ? -16.757 -17.218 17.395 1.00 77.88 77 LEU A O 1
ATOM 633 N N . VAL A 1 78 ? -14.755 -16.191 17.544 1.00 80.88 78 VAL A N 1
ATOM 634 C CA . VAL A 1 78 ? -14.172 -17.090 18.549 1.00 80.88 78 VAL A CA 1
ATOM 635 C C . VAL A 1 78 ? -14.945 -17.001 19.865 1.00 80.88 78 VAL A C 1
ATOM 637 O O . VAL A 1 78 ? -15.334 -18.035 20.392 1.00 80.88 78 VAL A O 1
ATOM 640 N N . GLU A 1 79 ? -15.251 -15.798 20.353 1.00 81.62 79 GLU A N 1
ATOM 641 C CA . GLU A 1 79 ? -16.040 -15.591 21.580 1.00 81.62 79 GLU A CA 1
ATOM 642 C C . GLU A 1 79 ? -17.456 -16.178 21.470 1.00 81.62 79 GLU A C 1
ATOM 644 O O . GLU A 1 79 ? -17.950 -16.790 22.412 1.00 81.62 79 GLU A O 1
ATOM 649 N N . LYS A 1 80 ? -18.100 -16.060 20.301 1.00 76.06 80 LYS A N 1
A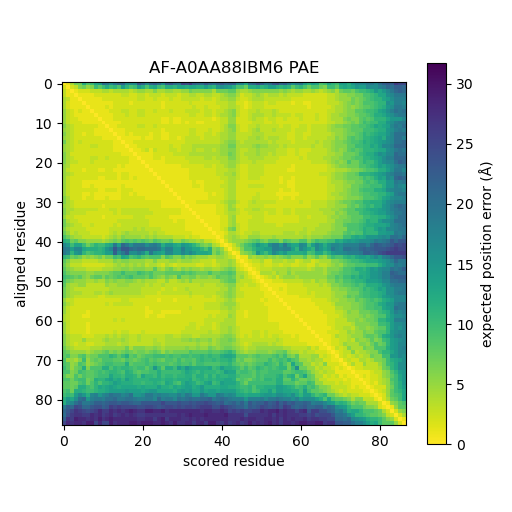TOM 650 C CA . LYS A 1 80 ? -19.426 -16.647 20.047 1.00 76.06 80 LYS A CA 1
ATOM 651 C C . LYS A 1 80 ? -19.418 -18.183 20.034 1.00 76.06 80 LYS A C 1
ATOM 653 O O . LYS A 1 80 ? -20.445 -18.787 20.330 1.00 76.06 80 LYS A O 1
ATOM 658 N N . HIS A 1 81 ? -18.302 -18.804 19.652 1.00 69.75 81 HIS A N 1
ATOM 659 C CA . HIS A 1 81 ? -18.179 -20.261 19.513 1.00 69.75 81 HIS A CA 1
ATOM 660 C C . HIS A 1 81 ? -17.359 -20.915 20.631 1.00 69.75 81 HIS A C 1
ATOM 662 O O . HIS A 1 81 ? -17.161 -22.129 20.595 1.00 69.75 81 HIS A O 1
ATOM 668 N N . GLN A 1 82 ? -16.897 -20.159 21.635 1.00 62.97 82 GLN A N 1
ATOM 669 C CA . GLN A 1 82 ? -16.419 -20.775 22.867 1.00 62.97 82 GLN A CA 1
ATOM 670 C C . GLN A 1 82 ? -17.604 -21.510 23.507 1.00 62.97 82 GLN A C 1
ATOM 672 O O . GLN A 1 82 ? -18.640 -20.878 23.736 1.00 62.97 82 GLN A O 1
ATOM 677 N N . PRO A 1 83 ? -17.496 -22.826 23.786 1.00 56.56 83 PRO A N 1
ATOM 678 C CA . PRO A 1 83 ? -18.516 -23.507 24.563 1.00 56.56 83 PRO A CA 1
ATOM 679 C C . PRO A 1 83 ? -18.603 -22.762 25.889 1.00 56.56 83 PRO A C 1
ATOM 681 O O . PRO A 1 83 ? -17.612 -22.682 26.619 1.00 56.56 83 PRO A O 1
ATOM 684 N N . GLN A 1 84 ? -19.756 -22.147 26.163 1.00 59.22 84 GLN A N 1
ATOM 685 C CA . GLN A 1 84 ? -20.028 -21.630 27.495 1.00 59.22 84 GLN A CA 1
ATOM 686 C C . GLN A 1 84 ? -19.845 -22.823 28.421 1.00 59.22 84 GLN A C 1
ATOM 688 O O . GLN A 1 84 ? -20.530 -23.832 28.248 1.00 59.22 84 GLN A O 1
ATOM 693 N N . GLY A 1 85 ? -18.812 -22.760 29.265 1.00 52.44 85 GLY A N 1
ATOM 694 C CA . GLY A 1 85 ? -18.423 -23.875 30.113 1.00 52.44 85 GLY A CA 1
ATOM 695 C C . GLY A 1 85 ? -19.662 -24.415 30.807 1.00 52.44 85 GLY A C 1
ATOM 696 O O . GLY A 1 85 ? -20.420 -23.636 31.384 1.00 52.44 85 GLY A O 1
ATOM 697 N N . SER A 1 86 ? -19.892 -25.724 30.672 1.00 54.19 86 SER A N 1
ATOM 698 C CA . SER A 1 86 ? -20.910 -26.432 31.438 1.00 54.19 86 SER A CA 1
ATOM 699 C C . SER A 1 86 ? -20.731 -26.074 32.908 1.00 54.19 86 SER A C 1
ATOM 701 O O . SER A 1 86 ? -19.711 -26.422 33.506 1.00 54.19 86 SER A O 1
ATOM 703 N N . HIS A 1 87 ? -21.693 -25.319 33.432 1.00 46.03 87 HIS A N 1
ATOM 704 C CA . HIS A 1 87 ? -21.919 -25.185 34.862 1.00 46.03 87 HIS A CA 1
ATOM 705 C C . HIS A 1 87 ? -22.507 -26.480 35.417 1.00 46.03 87 HIS A C 1
ATOM 707 O O . HIS A 1 87 ? -23.291 -27.128 34.683 1.00 46.03 87 HIS A O 1
#

Solvent-accessible surface area (backbone atoms only — not comparable to full-atom values): 5305 Å² total; per-residue (Å²): 136,82,77,55,62,55,72,79,38,52,79,72,49,66,53,90,82,45,63,74,90,48,31,65,61,43,52,57,51,54,69,32,61,68,60,51,50,50,45,70,71,73,78,42,73,57,83,75,40,68,65,37,47,68,77,37,42,71,60,30,52,57,46,50,51,56,54,48,54,50,53,53,53,52,51,53,51,51,65,72,65,49,77,76,73,86,126

Mean predicted aligned error: 7.1 Å

Foldseek 3Di:
DDQPVCLVCLQPDDLVPDDPVCSVLSVVCNPPVVNVVVVVVVPDSVLPDVVCCVSPVVVSVVNCVSVVVVVVVVVVVCVVPDPPPDD

Radius of gyration: 16.33 Å; Cα contacts (8 Å, |Δi|>4): 52; chains: 1; bounding box: 35×34×47 Å

Organism: Artemia franciscana (NCBI:txid6661)